Protein AF-A0A6P4D2X0-F1 (afdb_monomer)

Nearest PDB structures (foldseek):
  4e1r-assembly1_A  TM=5.353E-01  e=9.854E+00  Mycobacterium tuberculosis
  3kta-assembly1_B  TM=4.375E-01  e=6.870E+00  Pyrococcus furiosus

Mean predicted aligned error: 6.0 Å

Structure (mmCIF, N/CA/C/O backbone):
data_AF-A0A6P4D2X0-F1
#
_entry.id   AF-A0A6P4D2X0-F1
#
loop_
_atom_site.group_PDB
_atom_site.id
_atom_site.type_symbol
_atom_site.label_atom_id
_atom_site.label_alt_id
_atom_site.label_comp_id
_atom_site.label_asym_id
_atom_site.label_entity_id
_atom_site.label_seq_id
_atom_site.pdbx_PDB_ins_code
_atom_site.Cartn_x
_atom_site.Cartn_y
_atom_site.Cartn_z
_atom_site.occupancy
_atom_site.B_iso_or_equiv
_atom_site.auth_seq_id
_atom_site.auth_comp_id
_atom_site.auth_asym_id
_atom_site.auth_atom_id
_atom_site.pdbx_PDB_model_num
ATOM 1 N N . MET A 1 1 ? -29.695 13.219 18.540 1.00 43.41 1 MET A N 1
ATOM 2 C CA . MET A 1 1 ? -29.478 11.778 18.787 1.00 43.41 1 MET A CA 1
ATOM 3 C C . MET A 1 1 ? -27.973 11.535 18.801 1.00 43.41 1 MET A C 1
ATOM 5 O O . MET A 1 1 ? -27.383 11.461 17.733 1.00 43.41 1 MET A O 1
ATOM 9 N N . ASN A 1 2 ? -27.344 11.499 19.979 1.00 56.09 2 ASN A N 1
ATOM 10 C CA . ASN A 1 2 ? -25.915 11.184 20.122 1.00 56.09 2 AS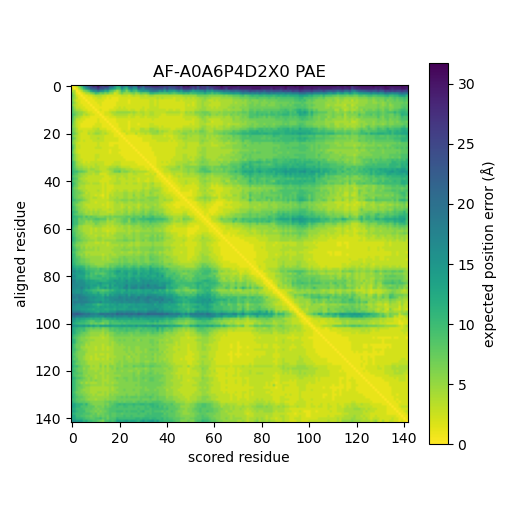N A CA 1
ATOM 11 C C . ASN A 1 2 ? -25.782 9.682 20.388 1.00 56.09 2 ASN A C 1
ATOM 13 O O . ASN A 1 2 ? -25.768 9.256 21.538 1.00 56.09 2 ASN A O 1
ATOM 17 N N . GLY A 1 3 ? -25.801 8.882 19.322 1.00 78.25 3 GLY A N 1
ATOM 18 C CA . GLY A 1 3 ? -25.456 7.464 19.402 1.00 78.25 3 GLY A CA 1
ATOM 19 C C . GLY A 1 3 ? -23.944 7.288 19.287 1.00 78.25 3 GLY A C 1
ATOM 20 O O . GLY A 1 3 ? -23.316 8.003 18.506 1.00 78.25 3 GLY A O 1
ATOM 21 N N . VAL A 1 4 ? -23.391 6.347 20.052 1.00 85.81 4 VAL A N 1
ATOM 22 C CA . VAL A 1 4 ? -21.991 5.913 19.935 1.00 85.81 4 VAL A CA 1
ATOM 23 C C . VAL A 1 4 ? -21.770 5.334 18.537 1.00 85.81 4 VAL A C 1
ATOM 25 O O . VAL A 1 4 ? -22.592 4.546 18.059 1.00 85.81 4 VAL A O 1
ATOM 28 N N . LYS A 1 5 ? -20.692 5.746 17.867 1.00 91.94 5 LYS A N 1
ATOM 29 C CA . LYS A 1 5 ? -20.388 5.324 16.492 1.00 91.94 5 LYS A CA 1
ATOM 30 C C . LYS A 1 5 ? -19.335 4.225 16.458 1.00 91.94 5 LYS A C 1
ATOM 32 O O . LYS A 1 5 ? -18.298 4.320 17.111 1.00 91.94 5 LYS A O 1
ATOM 37 N N . THR A 1 6 ? -19.584 3.235 15.607 1.00 94.06 6 THR A N 1
ATOM 38 C CA . THR A 1 6 ? -18.613 2.214 15.208 1.00 94.06 6 THR A CA 1
ATOM 39 C C . THR A 1 6 ? -18.488 2.237 13.688 1.00 94.06 6 THR A C 1
ATOM 41 O O . THR A 1 6 ? -19.487 2.320 12.973 1.00 94.06 6 THR A O 1
ATOM 44 N N . PHE A 1 7 ? -17.256 2.184 13.200 1.00 94.94 7 PHE A N 1
ATOM 45 C CA . PHE A 1 7 ? -16.883 2.160 11.797 1.00 94.94 7 PHE A CA 1
ATOM 46 C C . PHE A 1 7 ? -16.248 0.811 11.483 1.00 94.94 7 PHE A C 1
ATOM 48 O O . PHE A 1 7 ? -15.397 0.325 12.229 1.00 94.94 7 PHE A O 1
ATOM 55 N N . VAL A 1 8 ? -16.656 0.227 10.362 1.00 93.94 8 VAL A N 1
ATOM 56 C CA . VAL A 1 8 ? -16.118 -1.035 9.855 1.00 93.94 8 VAL A CA 1
ATOM 57 C C . VAL A 1 8 ? -15.594 -0.779 8.450 1.00 93.94 8 VAL A C 1
ATOM 59 O O . VAL A 1 8 ? -16.339 -0.325 7.581 1.00 93.94 8 VAL A O 1
ATOM 62 N N . LEU A 1 9 ? -14.313 -1.054 8.241 1.00 94.44 9 LEU A N 1
ATOM 63 C CA . LEU A 1 9 ? -13.672 -1.076 6.934 1.00 94.44 9 LEU A CA 1
ATOM 64 C C . LEU A 1 9 ? -13.459 -2.539 6.547 1.00 94.44 9 LEU A C 1
ATOM 66 O O . LEU A 1 9 ? -12.857 -3.288 7.309 1.00 94.44 9 LEU A O 1
ATOM 70 N N . VAL A 1 10 ? -13.934 -2.926 5.366 1.00 92.50 10 VAL A N 1
ATOM 71 C CA . VAL A 1 10 ? -13.778 -4.283 4.828 1.00 92.50 10 VAL A CA 1
ATOM 72 C C . VAL A 1 10 ? -12.982 -4.203 3.533 1.00 92.50 10 VAL A C 1
ATOM 74 O O . VAL A 1 10 ? -13.358 -3.459 2.624 1.00 92.50 10 VAL A O 1
ATOM 77 N N . TYR A 1 11 ? -11.901 -4.971 3.445 1.00 92.06 11 TYR A N 1
ATOM 78 C CA . TYR A 1 11 ? -11.131 -5.172 2.225 1.00 92.06 11 TYR A CA 1
ATOM 79 C C . TYR A 1 11 ? -10.925 -6.666 1.997 1.00 92.06 11 TYR A C 1
ATOM 81 O O . TYR A 1 11 ? -10.063 -7.273 2.619 1.00 92.06 11 TYR A O 1
ATOM 89 N N . VAL A 1 12 ? -11.697 -7.246 1.075 1.00 89.94 12 VAL A N 1
ATOM 90 C CA . VAL A 1 12 ? -11.680 -8.693 0.798 1.00 89.94 12 VAL A CA 1
ATOM 91 C C . VAL A 1 12 ? -11.816 -9.482 2.111 1.00 89.94 12 VAL A C 1
ATOM 93 O O . VAL A 1 12 ? -12.898 -9.450 2.697 1.00 89.94 12 VAL A O 1
ATOM 96 N N . ASP A 1 13 ? -10.739 -10.108 2.589 1.00 88.81 13 ASP A N 1
ATOM 97 C CA . ASP A 1 13 ? -10.711 -10.935 3.798 1.00 88.81 13 ASP A CA 1
ATOM 98 C C . ASP A 1 13 ? -10.237 -10.169 5.052 1.00 88.81 13 ASP A C 1
ATOM 100 O O . ASP A 1 13 ? -10.391 -10.659 6.169 1.00 88.81 13 ASP A O 1
ATOM 104 N N . ASP A 1 14 ? -9.707 -8.950 4.895 1.00 90.56 14 ASP A N 1
ATOM 105 C CA . ASP A 1 14 ? -9.219 -8.117 5.995 1.00 90.56 14 ASP A CA 1
ATOM 106 C C . ASP A 1 14 ? -10.306 -7.142 6.481 1.00 90.56 14 ASP A C 1
ATOM 108 O O . ASP A 1 14 ? -10.924 -6.411 5.696 1.00 90.56 14 ASP A O 1
ATOM 112 N N . ILE A 1 15 ? -10.509 -7.064 7.800 1.00 93.06 15 ILE A N 1
ATOM 113 C CA . ILE A 1 15 ? -11.492 -6.168 8.427 1.00 93.06 15 ILE A CA 1
ATOM 114 C C . ILE A 1 15 ? -10.813 -5.300 9.489 1.00 93.06 15 ILE A C 1
ATOM 116 O O . ILE A 1 15 ? -10.160 -5.807 10.397 1.00 93.06 15 ILE A O 1
ATOM 120 N N . ILE A 1 16 ? -11.022 -3.982 9.417 1.00 94.56 16 ILE A N 1
ATOM 121 C CA . ILE A 1 16 ? -10.685 -3.046 10.498 1.00 94.56 16 ILE A CA 1
ATOM 122 C C . ILE A 1 16 ? -11.974 -2.555 11.144 1.00 94.56 16 ILE A C 1
ATOM 124 O O . ILE A 1 16 ? -12.880 -2.071 10.464 1.00 94.56 16 ILE A O 1
ATOM 128 N N . ILE A 1 17 ? -12.022 -2.609 12.473 1.00 94.62 17 ILE A N 1
ATOM 129 C CA . ILE A 1 17 ? -13.131 -2.088 13.272 1.00 94.62 17 ILE A CA 1
ATOM 130 C C . ILE A 1 17 ? -12.581 -1.029 14.224 1.00 94.62 17 ILE A C 1
ATOM 132 O O . ILE A 1 17 ? -11.603 -1.257 14.932 1.00 94.62 17 ILE A O 1
ATOM 136 N N . THR A 1 18 ? -13.199 0.148 14.226 1.00 93.88 18 THR A N 1
ATOM 137 C CA . THR A 1 18 ? -12.845 1.259 15.118 1.00 93.88 18 THR A CA 1
ATOM 138 C C . THR A 1 18 ? -14.103 1.991 15.564 1.00 93.88 18 THR A C 1
ATOM 140 O O . THR A 1 18 ? -15.146 1.886 14.927 1.00 93.88 18 THR A O 1
ATOM 143 N N . GLY A 1 19 ? -14.052 2.731 16.662 1.00 93.44 19 GLY A N 1
ATOM 144 C CA . GLY A 1 19 ? -15.240 3.370 17.211 1.00 93.44 19 GLY A CA 1
ATOM 145 C C . GLY A 1 19 ? -14.970 4.124 18.500 1.00 93.44 19 GLY A C 1
ATOM 146 O O . GLY A 1 19 ? -13.852 4.151 19.007 1.00 93.44 19 GLY A O 1
ATOM 147 N N . GLU A 1 20 ? -16.025 4.741 19.019 1.00 93.12 20 GLU A N 1
ATOM 148 C CA . GLU A 1 20 ? -15.973 5.576 20.224 1.00 93.12 20 GLU A CA 1
ATOM 149 C C . GLU A 1 20 ? -16.004 4.752 21.526 1.00 93.12 20 GLU A C 1
ATOM 151 O O . GLU A 1 20 ? -15.554 5.236 22.562 1.00 93.12 20 GLU A O 1
ATOM 156 N N . ALA A 1 21 ? -16.513 3.513 21.490 1.00 93.25 21 ALA A N 1
ATOM 157 C CA . ALA A 1 21 ? -16.582 2.625 22.651 1.00 93.25 21 ALA A CA 1
ATOM 158 C C . ALA A 1 21 ? -16.023 1.232 22.345 1.00 93.25 21 ALA A C 1
ATOM 160 O O . ALA A 1 21 ? -16.522 0.518 21.474 1.00 93.25 21 ALA A O 1
ATOM 161 N N . GLU A 1 22 ? -15.037 0.806 23.133 1.00 91.44 22 GLU A N 1
ATOM 162 C CA . GLU A 1 22 ? -14.396 -0.508 22.998 1.00 91.44 22 GLU A CA 1
ATOM 163 C C . GLU A 1 22 ? -15.384 -1.669 23.195 1.00 91.44 22 GLU A C 1
ATOM 165 O O . GLU A 1 22 ? -15.270 -2.705 22.544 1.00 91.44 22 GLU A O 1
ATOM 170 N N . THR A 1 23 ? -16.397 -1.486 24.047 1.00 93.81 23 THR A N 1
ATOM 171 C CA . THR A 1 23 ? -17.459 -2.478 24.263 1.00 93.81 23 THR A CA 1
ATOM 172 C C . THR A 1 23 ? -18.262 -2.750 22.993 1.00 93.81 23 THR A C 1
ATOM 174 O O . THR A 1 23 ? -18.557 -3.905 22.706 1.00 93.81 23 THR A O 1
ATOM 177 N N . GLN A 1 24 ? -18.559 -1.718 22.197 1.00 93.06 24 GLN A N 1
ATOM 178 C CA . GLN A 1 24 ? -19.251 -1.892 20.918 1.00 93.06 24 GLN A CA 1
ATOM 179 C C . GLN A 1 24 ? -18.354 -2.540 19.869 1.00 93.06 24 GLN A C 1
ATOM 181 O O . GLN A 1 24 ? -18.821 -3.399 19.129 1.00 93.06 24 GLN A O 1
ATOM 186 N N . ILE A 1 25 ? -17.068 -2.173 19.827 1.00 94.25 25 ILE A N 1
ATOM 187 C CA . ILE A 1 25 ? -16.095 -2.815 18.932 1.00 94.25 25 ILE A CA 1
ATOM 188 C C . ILE A 1 25 ? -16.055 -4.324 19.208 1.00 94.25 25 ILE A C 1
ATOM 190 O O . ILE A 1 25 ? -16.207 -5.113 18.278 1.00 94.25 25 ILE A O 1
ATOM 194 N N . LYS A 1 26 ? -15.935 -4.722 20.482 1.00 93.56 26 LYS A N 1
ATOM 195 C CA . LYS A 1 26 ? -15.950 -6.132 20.905 1.00 93.56 26 LYS A CA 1
ATOM 196 C C . LYS A 1 26 ? -17.246 -6.840 20.520 1.00 93.56 26 LYS A C 1
ATOM 198 O O . LYS A 1 26 ? -17.194 -7.919 19.942 1.00 93.56 26 LYS A O 1
ATOM 203 N N . GLU A 1 27 ? -18.394 -6.206 20.746 1.00 93.69 27 GLU A N 1
ATOM 204 C CA . GLU A 1 27 ? -19.689 -6.769 20.353 1.00 93.69 27 GLU A CA 1
ATOM 205 C C . GLU A 1 27 ? -19.786 -6.996 18.831 1.00 93.69 27 GLU A C 1
ATOM 207 O O . GLU A 1 27 ? -20.316 -8.014 18.381 1.00 93.69 27 GLU A O 1
ATOM 212 N N . VAL A 1 28 ? -19.262 -6.073 18.015 1.00 93.69 28 VAL A N 1
ATOM 213 C CA . VAL A 1 28 ? -19.229 -6.246 16.554 1.00 93.69 28 VAL A CA 1
ATOM 214 C C . VAL A 1 28 ? -18.297 -7.393 16.155 1.00 93.69 28 VAL A C 1
ATOM 216 O O . VAL A 1 28 ? -18.696 -8.211 15.324 1.00 93.69 28 VAL A O 1
ATOM 219 N N . ILE A 1 29 ? -17.105 -7.491 16.756 1.00 93.69 29 ILE A N 1
ATOM 220 C CA . ILE A 1 29 ? -16.154 -8.591 16.514 1.00 93.69 29 ILE A CA 1
ATOM 221 C C . ILE A 1 29 ? -16.810 -9.940 16.830 1.00 93.69 29 ILE A C 1
ATOM 223 O O . ILE A 1 29 ? -16.814 -10.833 15.986 1.00 93.69 29 ILE A O 1
ATOM 227 N N . GLU A 1 30 ? -17.438 -10.082 18.000 1.00 93.94 30 GLU A N 1
ATOM 228 C CA . GLU A 1 30 ? -18.109 -11.321 18.416 1.00 93.94 30 GLU A CA 1
ATOM 229 C C . GLU A 1 30 ? -19.242 -11.718 17.460 1.00 93.94 30 GLU A C 1
ATOM 231 O O . GLU A 1 30 ? -19.358 -12.879 17.062 1.00 93.94 30 GLU A O 1
ATOM 236 N N . ARG A 1 31 ? -20.063 -10.750 17.032 1.00 93.75 31 ARG A N 1
ATOM 237 C CA . ARG A 1 31 ? -21.155 -10.994 16.076 1.00 93.75 31 ARG A CA 1
ATOM 238 C C . ARG A 1 31 ? -20.650 -11.415 14.697 1.00 93.75 31 ARG A C 1
ATOM 240 O O . ARG A 1 31 ? -21.328 -12.198 14.028 1.00 93.75 31 ARG A O 1
ATOM 247 N N . LEU A 1 32 ? -19.508 -10.886 14.258 1.00 93.31 32 LEU A N 1
ATOM 248 C CA . LEU A 1 32 ? -18.872 -11.291 13.006 1.00 93.31 32 LEU A CA 1
ATOM 249 C C . LEU A 1 32 ? -18.272 -12.693 13.135 1.00 93.31 32 LEU A C 1
ATOM 251 O O . LEU A 1 32 ? -18.588 -13.538 12.303 1.00 93.31 32 LEU A O 1
ATOM 255 N N . ASN A 1 33 ? -17.536 -12.971 14.213 1.00 92.31 33 ASN A N 1
ATOM 256 C CA . ASN A 1 33 ? -16.960 -14.290 14.505 1.00 92.31 33 ASN A CA 1
ATOM 257 C C . ASN A 1 33 ? -18.013 -15.398 14.647 1.00 92.31 33 ASN A C 1
ATOM 259 O O . ASN A 1 33 ? -17.766 -16.552 14.310 1.00 92.31 33 ASN A O 1
ATOM 263 N N . ALA A 1 34 ? -19.221 -15.061 15.104 1.00 93.88 34 ALA A N 1
ATOM 264 C CA . ALA A 1 34 ? -20.328 -16.013 15.174 1.00 93.88 34 ALA A CA 1
ATOM 265 C C . ALA A 1 34 ? -20.858 -16.445 13.791 1.00 93.88 34 ALA A C 1
ATOM 267 O O . ALA A 1 34 ? -21.510 -17.483 13.682 1.00 93.88 34 ALA A O 1
ATOM 268 N N . LYS A 1 35 ? -20.629 -15.645 12.741 1.00 93.69 35 LYS A N 1
ATOM 269 C CA . LYS A 1 35 ? -21.116 -15.907 11.373 1.00 93.69 35 LYS A CA 1
ATOM 270 C C . LYS A 1 35 ? -20.009 -16.296 10.402 1.00 93.69 35 LYS A C 1
ATOM 272 O O . LYS A 1 35 ? -20.266 -17.030 9.452 1.00 93.69 35 LYS A O 1
ATOM 277 N N . PHE A 1 36 ? -18.812 -15.781 10.629 1.00 89.94 36 PHE A N 1
ATOM 278 C CA . PHE A 1 36 ? -17.644 -15.933 9.781 1.00 89.94 36 PHE A CA 1
ATOM 279 C C . PHE A 1 36 ? -16.490 -16.419 10.651 1.00 89.94 36 PHE A C 1
ATOM 281 O O . PHE A 1 36 ? -16.300 -15.918 11.753 1.00 89.94 36 PHE A O 1
ATOM 288 N N . ALA A 1 37 ? -15.711 -17.384 10.167 1.00 89.00 37 ALA A N 1
ATOM 289 C CA . ALA A 1 37 ? -14.515 -17.849 10.862 1.00 89.00 37 ALA A CA 1
ATOM 290 C C . ALA A 1 37 ? -13.373 -16.833 10.674 1.00 89.00 37 ALA A C 1
ATOM 292 O O . ALA A 1 37 ? -12.454 -17.074 9.896 1.00 89.00 37 ALA A O 1
ATOM 293 N N . LEU A 1 38 ? -13.480 -15.674 11.327 1.00 89.81 38 LEU A N 1
ATOM 294 C CA . LEU A 1 38 ? -12.448 -14.641 11.326 1.00 89.81 38 LEU A CA 1
ATOM 295 C C . LEU A 1 38 ? -11.539 -14.827 12.547 1.00 89.81 38 LEU A C 1
ATOM 297 O O . LEU A 1 38 ? -11.960 -15.307 13.601 1.00 89.81 38 LEU A O 1
ATOM 301 N N . GLU A 1 39 ? -10.277 -14.447 12.397 1.00 89.94 39 GLU A N 1
ATOM 302 C CA . GLU A 1 39 ? -9.315 -14.412 13.493 1.00 89.94 39 GLU A CA 1
ATOM 303 C C . GLU A 1 39 ? -9.227 -12.980 14.031 1.00 89.94 39 GLU A C 1
ATOM 305 O O . GLU A 1 39 ? -8.982 -12.039 13.276 1.00 89.94 39 GLU A O 1
ATOM 310 N N . ASP A 1 40 ? -9.439 -12.799 15.338 1.00 90.19 40 ASP A N 1
ATOM 311 C CA . ASP A 1 40 ? -9.213 -11.501 15.975 1.00 90.19 40 ASP A CA 1
ATOM 312 C C . ASP A 1 40 ? -7.711 -11.288 16.187 1.00 90.19 40 ASP A C 1
ATOM 314 O O . ASP A 1 40 ? -7.087 -11.884 17.066 1.00 90.19 40 ASP A O 1
ATOM 318 N N . MET A 1 41 ? -7.138 -10.406 15.372 1.00 90.38 41 MET A N 1
ATOM 319 C CA . MET A 1 41 ? -5.729 -10.018 15.437 1.00 90.38 41 MET A CA 1
ATOM 320 C C . MET A 1 41 ? -5.443 -8.947 16.510 1.00 90.38 41 MET A C 1
ATOM 322 O O . MET A 1 41 ? -4.305 -8.490 16.656 1.00 90.38 41 MET A O 1
ATOM 326 N N . GLY A 1 42 ? -6.459 -8.521 17.264 1.00 91.75 42 GLY A N 1
ATOM 327 C CA . GLY A 1 42 ? -6.361 -7.517 18.311 1.00 91.75 42 GLY A CA 1
ATOM 328 C C . GLY A 1 42 ? -6.132 -6.107 17.767 1.00 91.75 42 GLY A C 1
ATOM 329 O O . GLY A 1 42 ? -6.778 -5.646 16.828 1.00 91.75 42 GLY A O 1
ATOM 330 N N . ASN A 1 43 ? -5.214 -5.368 18.396 1.00 90.62 43 ASN A N 1
ATOM 331 C CA . ASN A 1 43 ? -4.906 -4.004 17.971 1.00 90.62 43 ASN A CA 1
ATOM 332 C C . ASN A 1 43 ? -4.340 -3.977 16.544 1.00 90.62 43 ASN A C 1
ATOM 334 O O . ASN A 1 43 ? -3.466 -4.775 16.210 1.00 90.62 43 ASN A O 1
ATOM 338 N N . LEU A 1 44 ? -4.759 -2.983 15.751 1.00 91.00 44 LEU A N 1
ATOM 339 C CA . LEU A 1 44 ? -4.237 -2.743 14.405 1.00 91.00 44 LEU A CA 1
ATOM 340 C C . LEU A 1 44 ? -2.703 -2.640 14.418 1.00 91.00 44 LEU A C 1
ATOM 342 O O . LEU A 1 44 ? -2.147 -1.673 14.942 1.00 91.00 44 LEU A O 1
ATOM 346 N N . HIS A 1 45 ? -2.050 -3.633 13.817 1.00 90.88 45 HIS A N 1
ATOM 347 C CA . HIS A 1 45 ? -0.596 -3.702 13.660 1.00 90.88 45 HIS A CA 1
ATOM 348 C C . HIS A 1 45 ? -0.162 -4.068 12.232 1.00 90.88 45 HIS A C 1
ATOM 350 O O . HIS A 1 45 ? 0.989 -3.835 11.854 1.00 90.88 45 HIS A O 1
ATOM 356 N N . TYR A 1 46 ? -1.075 -4.604 11.417 1.00 89.38 46 TYR A N 1
ATOM 357 C CA . TYR A 1 46 ? -0.846 -4.909 10.010 1.00 89.38 46 TYR A CA 1
ATOM 358 C C . TYR A 1 46 ? -2.151 -4.784 9.219 1.00 89.38 46 TYR A C 1
ATOM 360 O O . TYR A 1 46 ? -3.191 -5.232 9.693 1.00 89.38 46 TYR A O 1
ATOM 368 N N . PHE A 1 47 ? -2.108 -4.181 8.032 1.00 88.81 47 PHE A N 1
ATOM 369 C CA . PHE A 1 47 ? -3.241 -4.140 7.103 1.00 88.81 47 PHE A CA 1
ATOM 370 C C . PHE A 1 47 ? -2.733 -3.973 5.669 1.00 88.81 47 PHE A C 1
ATOM 372 O O . PHE A 1 47 ? -1.929 -3.081 5.400 1.00 88.81 47 PHE A O 1
ATOM 379 N N . LEU A 1 48 ? -3.167 -4.838 4.747 1.00 85.25 48 LEU A N 1
ATOM 380 C CA . LEU A 1 48 ? -2.789 -4.811 3.323 1.00 85.25 48 LEU A CA 1
ATOM 381 C C . LEU A 1 48 ? -1.285 -4.870 3.025 1.00 85.25 48 LEU A C 1
ATOM 383 O O . LEU A 1 48 ? -0.845 -4.415 1.981 1.00 85.25 48 LEU A O 1
ATOM 387 N N . GLY A 1 49 ? -0.453 -5.414 3.909 1.00 83.38 49 GLY A N 1
ATOM 388 C CA . GLY A 1 49 ? 1.001 -5.366 3.701 1.00 83.38 49 GLY A CA 1
ATOM 389 C C . GLY A 1 49 ? 1.690 -4.166 4.361 1.00 83.38 49 GLY A C 1
ATOM 390 O O . GLY A 1 49 ? 2.915 -4.044 4.290 1.00 83.38 49 GLY A O 1
ATOM 391 N N . ILE A 1 50 ? 0.924 -3.284 5.009 1.00 91.25 50 ILE A N 1
ATOM 392 C CA . ILE A 1 50 ? 1.408 -2.107 5.734 1.00 91.25 50 ILE A CA 1
ATOM 393 C C . ILE A 1 50 ? 1.446 -2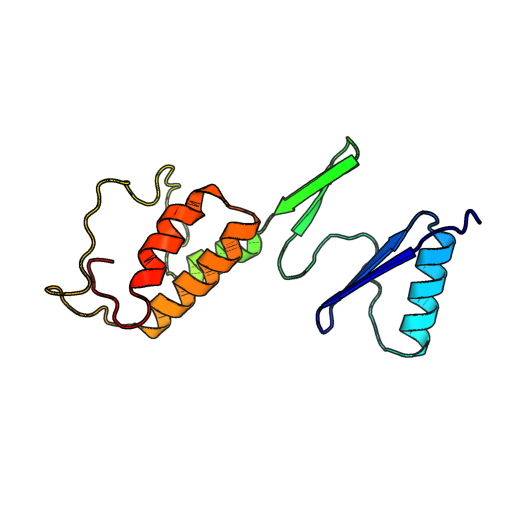.426 7.226 1.00 91.25 50 ILE A C 1
ATOM 395 O O . ILE A 1 50 ? 0.431 -2.755 7.835 1.00 91.25 50 ILE A O 1
ATOM 399 N N . GLN A 1 51 ? 2.625 -2.296 7.823 1.00 92.88 51 GLN A N 1
ATOM 400 C CA . GLN A 1 51 ? 2.826 -2.358 9.265 1.00 92.88 51 GLN A CA 1
ATOM 401 C C . GLN A 1 51 ? 2.351 -1.053 9.893 1.00 92.88 51 GLN A C 1
ATOM 403 O O . GLN A 1 51 ? 2.689 0.029 9.412 1.00 92.88 51 GLN A O 1
ATOM 408 N N . VAL A 1 52 ? 1.605 -1.162 10.986 1.00 92.69 52 VAL A N 1
ATOM 409 C CA . VAL A 1 52 ? 1.083 -0.024 11.738 1.00 92.69 52 VAL A CA 1
ATOM 410 C C . VAL A 1 52 ? 1.668 -0.069 13.143 1.00 92.69 52 VAL A C 1
ATOM 412 O O . VAL A 1 52 ? 1.507 -1.054 13.857 1.00 92.69 52 VAL A O 1
ATOM 415 N N . ALA A 1 53 ? 2.343 0.998 13.554 1.00 92.62 53 ALA A N 1
ATOM 416 C CA . ALA A 1 53 ? 2.818 1.164 14.921 1.00 92.62 53 ALA A CA 1
ATOM 417 C C . ALA A 1 53 ? 2.171 2.403 15.542 1.00 92.62 53 ALA A C 1
ATOM 419 O O . ALA A 1 53 ? 2.194 3.482 14.953 1.00 92.62 53 ALA A O 1
ATOM 420 N N . LYS A 1 54 ? 1.596 2.258 16.738 1.00 91.38 54 LYS A N 1
ATOM 421 C CA . LYS A 1 54 ? 1.095 3.398 17.515 1.00 91.38 54 LYS A CA 1
ATOM 422 C C . LYS A 1 54 ? 2.281 4.136 18.132 1.00 91.38 54 LYS A C 1
ATOM 424 O O . LYS A 1 54 ? 3.132 3.510 18.763 1.00 91.38 54 LYS A O 1
ATOM 429 N N . THR A 1 55 ? 2.342 5.447 17.950 1.00 93.12 55 THR A N 1
ATOM 430 C CA . THR A 1 55 ? 3.364 6.298 18.567 1.00 93.12 55 THR A CA 1
ATOM 431 C C . THR A 1 55 ? 2.904 6.760 19.952 1.00 93.12 55 THR A C 1
ATOM 433 O O . THR A 1 55 ? 1.718 6.714 20.284 1.00 93.12 55 THR A O 1
ATOM 436 N N . SER A 1 56 ? 3.843 7.176 20.805 1.00 91.88 56 SER A N 1
ATOM 437 C CA . SER A 1 56 ? 3.557 7.554 22.200 1.00 91.88 56 SER A CA 1
ATOM 438 C C . SER A 1 56 ? 2.643 8.776 22.341 1.00 91.88 56 SER A C 1
ATOM 440 O O . SER A 1 56 ? 1.998 8.944 23.369 1.00 91.88 56 SER A O 1
ATOM 442 N N . ASP A 1 57 ? 2.587 9.624 21.318 1.00 94.06 57 ASP A N 1
ATOM 443 C CA . ASP A 1 57 ? 1.715 10.796 21.206 1.00 94.06 57 ASP A CA 1
ATOM 444 C C . ASP A 1 57 ? 0.328 10.469 20.618 1.00 94.06 57 ASP A C 1
ATOM 446 O O . ASP A 1 57 ? -0.471 11.371 20.377 1.00 94.06 57 ASP A O 1
ATOM 450 N N . GLY A 1 58 ? 0.018 9.186 20.397 1.00 87.94 58 GLY A N 1
ATOM 451 C CA . GLY A 1 58 ? -1.267 8.739 19.853 1.00 87.94 58 GLY A CA 1
ATOM 452 C C . GLY A 1 58 ? -1.361 8.780 18.325 1.00 87.94 58 GLY A C 1
ATOM 453 O O . GLY A 1 58 ? -2.439 8.545 17.779 1.00 87.94 58 GLY A O 1
ATOM 454 N N . GLY A 1 59 ? -0.256 9.053 1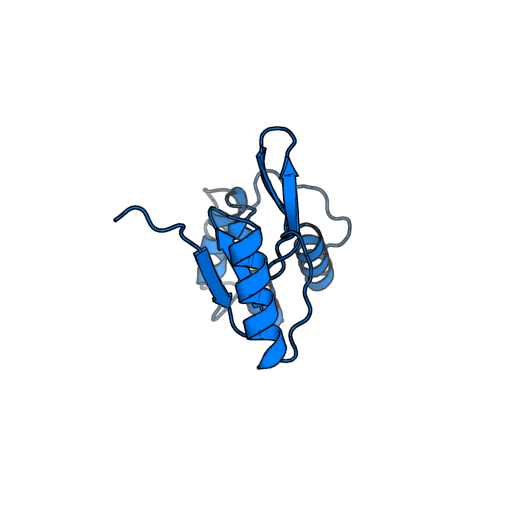7.630 1.00 92.25 59 GLY A N 1
ATOM 455 C CA . GLY A 1 59 ? -0.157 8.942 16.178 1.00 92.25 59 GLY A CA 1
ATOM 456 C C . GLY A 1 59 ? -0.023 7.497 15.679 1.00 92.25 59 GLY A C 1
ATOM 457 O O . GLY A 1 59 ? 0.062 6.531 16.444 1.00 92.25 59 GLY A O 1
ATOM 458 N N . LEU A 1 60 ? -0.001 7.356 14.352 1.00 91.44 60 LEU A N 1
ATOM 459 C CA . LEU A 1 60 ? 0.233 6.092 13.657 1.00 91.44 60 LEU A CA 1
ATOM 460 C C . LEU A 1 60 ? 1.439 6.239 12.731 1.00 91.44 60 LEU A C 1
ATOM 462 O O . LEU A 1 60 ? 1.464 7.110 11.864 1.00 91.44 60 LEU A O 1
ATOM 466 N N . LEU A 1 61 ? 2.412 5.350 12.888 1.00 91.69 61 LEU A N 1
ATOM 467 C CA . LEU A 1 61 ? 3.511 5.167 11.955 1.00 91.69 61 LEU A CA 1
ATOM 468 C C . LEU A 1 61 ? 3.172 4.010 11.014 1.00 91.69 61 LEU A C 1
ATOM 470 O O . LEU A 1 61 ? 2.980 2.877 11.458 1.00 91.69 61 LEU A O 1
ATOM 474 N N . LEU A 1 62 ? 3.124 4.304 9.716 1.00 92.44 62 LEU A N 1
ATOM 475 C CA . LEU A 1 62 ? 2.913 3.318 8.661 1.00 92.44 62 LEU A CA 1
ATOM 476 C C . LEU A 1 62 ? 4.258 2.936 8.042 1.00 92.44 62 LEU A C 1
ATOM 478 O O . LEU A 1 62 ? 5.015 3.806 7.616 1.00 92.44 62 LEU A O 1
ATOM 482 N N . SER A 1 63 ? 4.554 1.641 7.975 1.00 91.62 63 SER A N 1
ATOM 483 C CA . SER A 1 63 ? 5.804 1.125 7.417 1.00 91.62 63 SER A CA 1
ATOM 484 C C . SER A 1 63 ? 5.548 -0.034 6.462 1.00 91.62 63 SER A C 1
ATOM 486 O O . SER A 1 63 ? 4.799 -0.957 6.759 1.00 91.62 63 SER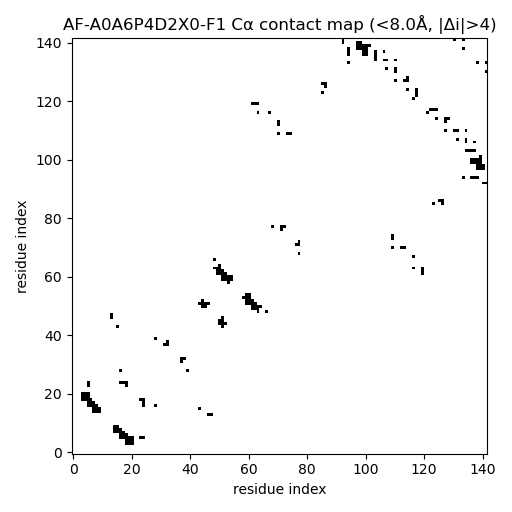 A O 1
ATOM 488 N N . GLN A 1 64 ? 6.220 -0.019 5.315 1.00 93.06 64 GLN A N 1
ATOM 489 C CA . GLN A 1 64 ? 6.241 -1.135 4.365 1.00 93.06 64 GLN A CA 1
ATOM 490 C C . GLN A 1 64 ? 7.620 -1.807 4.314 1.00 93.06 64 GLN A C 1
ATOM 492 O O . GLN A 1 64 ? 7.969 -2.407 3.305 1.00 93.06 64 GLN A O 1
ATOM 497 N N . GLN A 1 65 ? 8.422 -1.737 5.385 1.00 91.69 65 GLN A N 1
ATOM 498 C CA . GLN A 1 65 ? 9.812 -2.220 5.378 1.00 91.69 65 GLN A CA 1
ATOM 499 C C . GLN A 1 65 ? 9.950 -3.675 4.901 1.00 91.69 65 GLN A C 1
ATOM 501 O O . GLN A 1 65 ? 10.823 -3.977 4.087 1.00 91.69 65 GLN A O 1
ATOM 506 N N . LYS A 1 66 ? 9.075 -4.576 5.371 1.00 89.56 66 LYS A N 1
ATOM 507 C CA . LYS A 1 66 ? 9.063 -5.977 4.920 1.00 89.56 66 LYS A CA 1
ATOM 508 C C . LYS A 1 66 ? 8.819 -6.073 3.410 1.00 89.56 66 LYS A C 1
ATOM 510 O O . LYS A 1 66 ? 9.565 -6.759 2.720 1.00 89.56 66 LYS A O 1
ATOM 515 N N . TYR A 1 67 ? 7.831 -5.336 2.908 1.00 91.81 67 TYR A N 1
ATOM 516 C CA . TYR A 1 67 ? 7.497 -5.312 1.487 1.00 91.81 67 TYR A CA 1
ATOM 517 C C . TYR A 1 67 ? 8.629 -4.705 0.644 1.00 91.81 67 TYR A C 1
ATOM 519 O O . TYR A 1 67 ? 8.984 -5.262 -0.386 1.00 91.81 67 TYR A O 1
ATOM 527 N N . ILE A 1 68 ? 9.278 -3.628 1.107 1.00 92.88 68 ILE A N 1
ATOM 528 C CA . ILE A 1 68 ? 10.461 -3.046 0.447 1.00 92.88 68 ILE A CA 1
ATOM 529 C C . ILE A 1 68 ? 11.552 -4.108 0.264 1.00 92.88 68 ILE A C 1
ATOM 531 O O . ILE A 1 68 ? 12.083 -4.251 -0.835 1.00 92.88 68 ILE A O 1
ATOM 535 N N . ASN A 1 69 ? 11.857 -4.883 1.308 1.00 92.44 69 ASN A N 1
ATOM 536 C CA . ASN A 1 69 ? 12.865 -5.942 1.227 1.00 92.44 69 ASN A CA 1
ATOM 537 C C . ASN A 1 69 ? 12.474 -7.037 0.218 1.00 92.44 69 ASN A C 1
ATOM 539 O O . ASN A 1 69 ? 13.324 -7.504 -0.537 1.00 92.44 69 ASN A O 1
ATOM 543 N N . GLU A 1 70 ? 11.196 -7.418 0.156 1.00 92.69 70 GLU A N 1
ATOM 544 C CA . GLU A 1 70 ? 10.688 -8.374 -0.839 1.00 92.69 70 GLU A CA 1
ATOM 545 C C . GLU A 1 70 ? 10.816 -7.834 -2.275 1.00 92.69 70 GLU A C 1
ATOM 547 O O . GLU A 1 70 ? 11.212 -8.573 -3.180 1.00 92.69 70 GLU A O 1
ATOM 552 N N . VAL A 1 71 ? 10.550 -6.540 -2.488 1.00 94.31 71 VAL A N 1
ATOM 553 C CA . VAL A 1 71 ? 10.724 -5.878 -3.791 1.00 94.31 71 VAL A CA 1
ATOM 554 C C . VAL A 1 71 ? 12.197 -5.826 -4.197 1.00 94.31 71 VAL A C 1
ATOM 556 O O . VAL A 1 71 ? 12.518 -6.155 -5.339 1.00 94.31 71 VAL A O 1
ATOM 559 N N . LEU A 1 72 ? 13.099 -5.477 -3.275 1.00 94.62 72 LEU A N 1
ATOM 560 C CA . LEU A 1 72 ? 14.543 -5.469 -3.532 1.00 94.62 72 LEU A CA 1
ATOM 561 C C . LEU A 1 72 ? 15.059 -6.866 -3.877 1.00 94.62 72 LEU A C 1
ATOM 563 O O . LEU A 1 72 ? 15.802 -7.022 -4.843 1.00 94.62 72 LEU A O 1
ATOM 567 N N . LYS A 1 73 ? 14.614 -7.893 -3.149 1.00 94.94 73 LYS A N 1
ATOM 568 C CA . LYS A 1 73 ? 14.945 -9.290 -3.446 1.00 94.94 73 LYS A CA 1
ATOM 569 C C . LYS A 1 73 ? 14.477 -9.717 -4.830 1.00 94.94 73 LYS A C 1
ATOM 571 O O . LYS A 1 73 ? 15.251 -10.280 -5.596 1.00 94.94 73 LYS A O 1
ATOM 576 N N . LYS A 1 74 ? 13.236 -9.392 -5.188 1.00 93.88 74 LYS A N 1
ATOM 577 C CA . LYS A 1 74 ? 12.676 -9.660 -6.520 1.00 93.88 74 LYS A CA 1
ATOM 578 C C . LYS A 1 74 ? 13.445 -8.956 -7.644 1.00 93.88 74 LYS A C 1
ATOM 580 O O . LYS A 1 74 ? 13.543 -9.500 -8.738 1.00 93.88 74 LYS A O 1
ATOM 585 N N . ALA A 1 75 ? 13.989 -7.769 -7.379 1.00 93.31 75 ALA A N 1
ATOM 586 C CA . ALA A 1 75 ? 14.822 -7.018 -8.316 1.00 93.31 75 ALA A CA 1
ATOM 587 C C . ALA A 1 75 ? 16.301 -7.455 -8.325 1.00 93.31 75 ALA A C 1
ATOM 589 O O . ALA A 1 75 ? 17.084 -6.891 -9.084 1.00 93.31 75 ALA A O 1
ATOM 590 N N . ASN A 1 76 ? 16.702 -8.430 -7.497 1.00 93.88 76 ASN A N 1
ATOM 591 C CA . ASN A 1 76 ? 18.104 -8.795 -7.250 1.00 93.88 76 ASN A CA 1
ATOM 592 C C . ASN A 1 76 ? 18.968 -7.610 -6.766 1.00 93.88 76 ASN A C 1
ATOM 594 O O . ASN A 1 76 ? 20.125 -7.464 -7.151 1.00 93.88 76 ASN A O 1
ATOM 598 N N . MET A 1 77 ? 18.397 -6.757 -5.913 1.00 94.31 77 MET A N 1
ATOM 599 C CA . MET A 1 77 ? 19.025 -5.551 -5.357 1.00 94.31 77 MET A CA 1
ATOM 600 C C . MET A 1 77 ? 19.194 -5.620 -3.829 1.00 94.31 77 MET A C 1
ATOM 602 O O . MET A 1 77 ? 19.273 -4.590 -3.158 1.00 94.31 77 MET A O 1
ATOM 606 N N . GLU A 1 78 ? 19.228 -6.819 -3.242 1.00 93.38 78 GLU A N 1
ATOM 607 C CA . GLU A 1 78 ? 19.495 -6.970 -1.806 1.00 93.38 78 GLU A CA 1
ATOM 608 C C . GLU A 1 78 ? 20.861 -6.364 -1.450 1.00 93.38 78 GLU A C 1
ATOM 610 O O . GLU A 1 78 ? 21.863 -6.603 -2.122 1.00 93.38 78 GLU A O 1
ATOM 615 N N . GLY A 1 79 ? 20.899 -5.548 -0.394 1.00 88.56 79 GLY A N 1
ATOM 616 C CA . GLY A 1 79 ? 22.123 -4.867 0.035 1.00 88.56 79 GLY A CA 1
ATOM 617 C C . GLY A 1 79 ? 22.521 -3.651 -0.808 1.00 88.56 79 GLY A C 1
ATOM 618 O O . GLY A 1 79 ? 23.614 -3.123 -0.607 1.00 88.56 79 GLY A O 1
ATOM 619 N N . CYS A 1 80 ? 21.669 -3.174 -1.725 1.00 89.88 80 CYS A N 1
ATOM 620 C CA . CYS A 1 80 ? 21.952 -1.943 -2.460 1.00 89.88 80 CYS A CA 1
ATOM 621 C C . CYS A 1 80 ? 22.052 -0.724 -1.523 1.00 89.88 80 CYS A C 1
ATOM 623 O O . CYS A 1 80 ? 21.295 -0.590 -0.557 1.00 89.88 80 CYS A O 1
ATOM 625 N N . SER A 1 81 ? 22.951 0.207 -1.843 1.00 90.06 81 SER A N 1
ATOM 626 C CA . SER A 1 81 ? 23.062 1.481 -1.128 1.00 90.06 81 SER A CA 1
ATOM 627 C C . SER A 1 81 ? 21.822 2.355 -1.331 1.00 90.06 81 SER A C 1
ATOM 629 O O . SER A 1 81 ? 21.218 2.365 -2.404 1.00 90.06 81 SER A O 1
ATOM 631 N N . SER A 1 82 ? 21.474 3.138 -0.309 1.00 86.25 82 SER A N 1
ATOM 632 C CA . SER A 1 82 ? 20.401 4.133 -0.405 1.00 86.25 82 SER A CA 1
ATOM 633 C C . SER A 1 82 ? 20.712 5.185 -1.474 1.00 86.25 82 SER A C 1
ATOM 635 O O . SER A 1 82 ? 21.850 5.641 -1.596 1.00 86.25 82 SER A O 1
ATOM 637 N N . CYS A 1 83 ? 19.686 5.605 -2.215 1.00 85.31 83 CYS A N 1
ATOM 638 C CA . CYS A 1 83 ? 19.765 6.687 -3.187 1.00 85.31 83 CYS A CA 1
ATOM 639 C C . CYS A 1 83 ? 18.727 7.762 -2.851 1.00 85.31 83 CYS A C 1
ATOM 641 O O . CYS A 1 83 ? 17.526 7.496 -2.837 1.00 85.31 83 CYS A O 1
ATOM 643 N N . HIS A 1 84 ? 19.189 8.988 -2.595 1.00 80.94 84 HIS A N 1
ATOM 644 C CA . HIS A 1 84 ? 18.314 10.113 -2.245 1.00 80.94 84 HIS A CA 1
ATOM 645 C C . HIS A 1 84 ? 17.543 10.686 -3.438 1.00 80.94 84 HIS A C 1
ATOM 647 O O . HIS A 1 84 ? 16.519 11.339 -3.255 1.00 80.94 84 HIS A O 1
ATOM 653 N N . THR A 1 85 ? 18.031 10.478 -4.660 1.00 83.44 85 THR A N 1
ATOM 654 C CA . THR A 1 85 ? 17.421 11.010 -5.883 1.00 83.44 85 THR A CA 1
ATOM 655 C C . THR A 1 85 ? 17.284 9.871 -6.887 1.00 83.44 85 THR A C 1
ATOM 657 O O . THR A 1 85 ? 18.192 9.658 -7.688 1.00 83.44 85 THR A O 1
ATOM 660 N N . PRO A 1 86 ? 16.170 9.114 -6.846 1.00 82.44 86 PRO A N 1
ATOM 661 C CA . PRO A 1 86 ? 16.053 7.880 -7.617 1.00 82.44 86 PRO A CA 1
ATOM 662 C C . PRO A 1 86 ? 16.049 8.123 -9.130 1.00 82.44 86 PRO A C 1
ATOM 664 O O . PRO A 1 86 ? 16.431 7.241 -9.889 1.00 82.44 86 PRO A O 1
ATOM 667 N N . LEU A 1 87 ? 15.604 9.305 -9.578 1.00 88.62 87 LEU A N 1
ATOM 668 C CA . LEU A 1 87 ? 15.616 9.690 -10.987 1.00 88.62 87 LEU A CA 1
ATOM 669 C C . LEU A 1 87 ? 15.814 11.212 -11.138 1.00 88.62 87 LEU A C 1
ATOM 671 O O . LEU A 1 87 ? 15.005 11.975 -10.604 1.00 88.62 87 LEU A O 1
ATOM 675 N N . PRO A 1 88 ? 16.846 11.683 -11.862 1.00 86.94 88 PRO A N 1
ATOM 676 C CA . PRO A 1 88 ? 17.018 13.103 -12.163 1.00 86.94 88 PRO A CA 1
ATOM 677 C C . PRO A 1 88 ? 15.867 13.646 -13.017 1.00 86.94 88 PRO A C 1
ATOM 679 O O . PRO A 1 88 ? 15.453 13.012 -13.984 1.00 86.94 88 PRO A O 1
ATOM 682 N N . SER A 1 89 ? 15.396 14.862 -12.733 1.00 82.00 89 SER A N 1
ATOM 683 C CA . SER A 1 89 ? 14.300 15.489 -13.493 1.00 82.00 89 SER A CA 1
ATOM 684 C C . SER A 1 89 ? 14.667 15.863 -14.934 1.00 82.00 89 SER A C 1
ATOM 686 O O . SER A 1 89 ? 13.788 16.086 -15.765 1.00 82.00 89 SER A O 1
ATOM 688 N N . THR A 1 90 ? 15.963 15.931 -15.236 1.00 85.62 90 THR A N 1
ATOM 689 C CA . THR A 1 90 ? 16.512 16.278 -16.552 1.00 85.62 90 THR A CA 1
ATOM 690 C C . THR A 1 90 ? 16.645 15.080 -17.489 1.00 85.62 90 THR A C 1
ATOM 692 O O . THR A 1 90 ? 17.006 15.267 -18.655 1.00 85.62 90 THR A O 1
ATOM 695 N N . ILE A 1 91 ? 16.364 13.860 -17.015 1.00 85.19 91 ILE A N 1
ATOM 696 C CA . ILE A 1 91 ? 16.501 12.658 -17.833 1.00 85.19 91 ILE A CA 1
ATOM 697 C C . ILE A 1 91 ? 15.482 12.670 -18.980 1.00 85.19 91 ILE A C 1
ATOM 699 O O . ILE A 1 91 ? 14.287 12.908 -18.790 1.00 85.19 91 ILE A O 1
ATOM 703 N N . LYS A 1 92 ? 15.964 12.420 -20.200 1.00 85.56 92 LYS A N 1
ATOM 704 C CA . LYS A 1 92 ? 15.126 12.282 -21.394 1.00 85.56 92 LYS A CA 1
ATOM 705 C C . LYS A 1 92 ? 15.042 10.807 -21.758 1.00 85.56 92 LYS A C 1
ATOM 707 O O . LYS A 1 92 ? 15.956 10.273 -22.377 1.00 85.56 92 LYS A O 1
ATOM 712 N N . LEU A 1 93 ? 13.950 10.167 -21.358 1.00 88.00 93 LEU A N 1
ATOM 713 C CA . LEU A 1 93 ? 13.641 8.790 -21.734 1.00 88.00 93 LEU A CA 1
ATOM 714 C C . LEU A 1 93 ? 12.828 8.801 -23.030 1.00 88.00 93 LEU A C 1
ATOM 716 O O . LEU A 1 93 ? 11.916 9.613 -23.192 1.00 88.00 93 LEU A O 1
ATOM 720 N N . SER A 1 94 ? 13.178 7.914 -23.957 1.00 87.38 94 SER A N 1
ATOM 721 C CA . SER A 1 94 ? 12.484 7.733 -25.234 1.00 87.38 94 SER A CA 1
ATOM 722 C C . SER A 1 94 ? 11.804 6.373 -25.246 1.00 87.38 94 SER A C 1
ATOM 724 O O . SER A 1 94 ? 12.387 5.406 -24.771 1.00 87.38 94 SER A O 1
ATOM 726 N N . ALA A 1 95 ? 10.606 6.281 -25.823 1.00 86.44 95 ALA A N 1
ATOM 727 C CA . ALA A 1 95 ? 9.950 4.997 -26.081 1.00 86.44 95 ALA A CA 1
ATOM 728 C C . ALA A 1 95 ? 10.533 4.268 -27.309 1.00 86.44 95 ALA A C 1
ATOM 730 O O . ALA A 1 95 ? 10.176 3.128 -27.579 1.00 86.44 95 ALA A O 1
ATOM 731 N N . LEU A 1 96 ? 11.393 4.938 -28.083 1.00 86.81 96 LEU A N 1
ATOM 732 C CA . LEU A 1 96 ? 11.925 4.461 -29.359 1.00 86.81 96 LEU A CA 1
ATOM 733 C C . LEU A 1 96 ? 13.450 4.603 -29.413 1.00 86.81 96 LEU A C 1
ATOM 735 O O . LEU A 1 96 ? 14.018 5.513 -28.804 1.00 86.81 96 LEU A O 1
ATOM 739 N N . GLY A 1 97 ? 14.096 3.761 -30.221 1.00 81.31 97 GLY A N 1
ATOM 740 C CA . GLY A 1 97 ? 15.511 3.911 -30.580 1.00 81.31 97 GLY A CA 1
ATOM 741 C C . GLY A 1 97 ? 16.517 3.249 -29.633 1.00 81.31 97 GLY A C 1
ATOM 742 O O . GLY A 1 97 ? 17.704 3.537 -29.743 1.00 81.31 97 GLY A O 1
ATOM 743 N N . GLY A 1 98 ? 16.067 2.374 -28.728 1.00 87.12 98 GLY A N 1
ATOM 744 C CA . GLY A 1 98 ? 16.925 1.539 -27.879 1.00 87.12 98 GLY A CA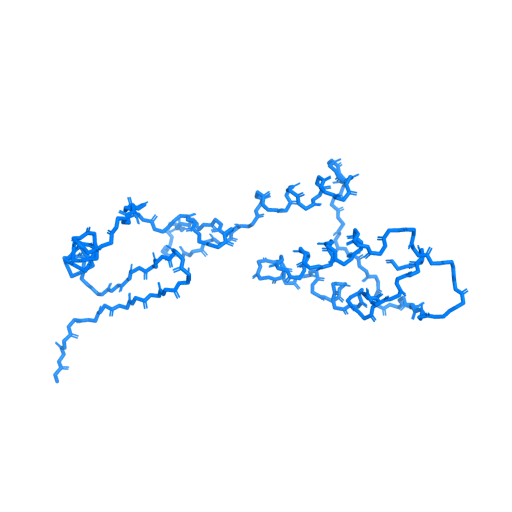 1
ATOM 745 C C . GLY A 1 98 ? 16.627 0.046 -28.036 1.00 87.12 98 GLY A C 1
ATOM 746 O O . GLY A 1 98 ? 15.686 -0.336 -28.733 1.00 87.12 98 GLY A O 1
ATOM 747 N N . SER A 1 99 ? 17.433 -0.788 -27.381 1.00 91.94 99 SER A N 1
ATOM 748 C CA . SER A 1 99 ? 17.190 -2.230 -27.267 1.00 91.94 99 SER A CA 1
ATOM 749 C C . SER A 1 99 ? 16.031 -2.502 -26.312 1.00 91.94 99 SER A C 1
ATOM 751 O O . SER A 1 99 ? 15.918 -1.841 -25.280 1.00 91.94 99 SER A O 1
ATOM 753 N N . ASN A 1 100 ? 15.177 -3.469 -26.650 1.00 91.81 100 ASN A N 1
ATOM 754 C CA . ASN A 1 100 ? 14.091 -3.898 -25.769 1.00 91.81 100 ASN A CA 1
ATOM 755 C C . ASN A 1 100 ? 14.656 -4.530 -24.497 1.00 91.81 100 ASN A C 1
ATOM 757 O O . ASN A 1 100 ? 15.551 -5.371 -24.578 1.00 91.81 100 ASN A O 1
ATOM 761 N N . PHE A 1 101 ? 14.054 -4.200 -23.358 1.00 92.50 101 PHE A N 1
ATOM 762 C CA . PHE A 1 101 ? 14.378 -4.840 -22.094 1.00 92.50 101 PHE A CA 1
ATOM 763 C C . PHE A 1 101 ? 14.009 -6.324 -22.145 1.00 92.50 101 PHE A C 1
ATOM 765 O O . PHE A 1 101 ? 12.867 -6.687 -22.454 1.00 92.50 101 PHE A O 1
ATOM 772 N N . GLY A 1 102 ? 14.982 -7.180 -21.829 1.00 90.88 102 GLY A N 1
ATOM 773 C CA . GLY A 1 102 ? 14.887 -8.627 -22.035 1.00 90.88 102 GLY A CA 1
ATOM 774 C C . GLY A 1 102 ? 13.727 -9.308 -21.301 1.00 90.88 102 GLY A C 1
ATOM 775 O O . GLY A 1 102 ? 13.186 -10.290 -21.806 1.00 90.88 102 GLY A O 1
ATOM 776 N N . ASP A 1 103 ? 13.301 -8.773 -20.152 1.00 94.00 103 ASP A N 1
ATOM 777 C CA . ASP A 1 103 ? 12.183 -9.312 -19.371 1.00 94.00 103 ASP A CA 1
ATOM 778 C C . ASP A 1 103 ? 11.126 -8.241 -19.062 1.00 94.00 103 ASP A C 1
ATOM 780 O O . ASP A 1 103 ? 11.055 -7.644 -17.984 1.00 94.00 103 ASP A O 1
ATOM 784 N N . SER A 1 104 ? 10.234 -8.009 -20.024 1.00 92.75 104 SER A N 1
ATOM 785 C CA . SER A 1 104 ? 9.125 -7.069 -19.836 1.00 92.75 104 SER A CA 1
ATOM 786 C C . SER A 1 104 ? 8.182 -7.467 -18.690 1.00 92.75 104 SER A C 1
ATOM 788 O O . SER A 1 104 ? 7.519 -6.600 -18.122 1.00 92.75 104 SER A O 1
ATOM 790 N N . GLN A 1 105 ? 8.080 -8.753 -18.331 1.00 94.62 105 GLN A N 1
ATOM 791 C CA . GLN A 1 105 ? 7.237 -9.175 -17.213 1.00 94.62 105 GLN A CA 1
ATOM 792 C C . GLN A 1 105 ? 7.849 -8.733 -15.887 1.00 94.62 105 GLN A C 1
ATOM 794 O O . GLN A 1 105 ? 7.128 -8.159 -15.067 1.00 94.62 105 GLN A O 1
ATOM 799 N N . LEU A 1 106 ? 9.155 -8.938 -15.699 1.00 94.88 106 LEU A N 1
ATOM 800 C CA . LEU A 1 106 ? 9.886 -8.443 -14.537 1.00 94.88 106 LEU A CA 1
ATOM 801 C C . LEU A 1 106 ? 9.727 -6.929 -14.403 1.00 94.88 106 LEU A C 1
ATOM 803 O O . LEU A 1 106 ? 9.331 -6.471 -13.332 1.00 94.88 106 LEU A O 1
ATOM 807 N N . TYR A 1 107 ? 9.917 -6.1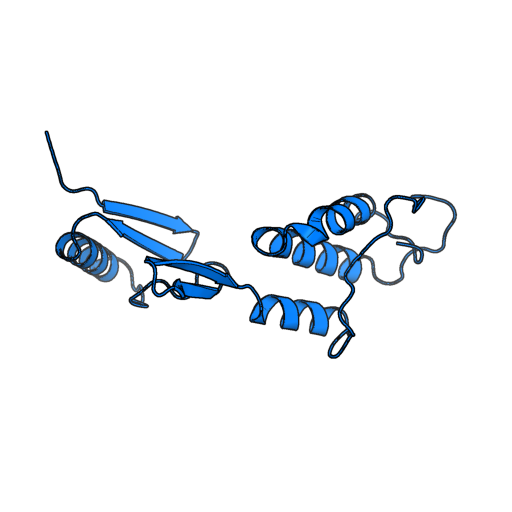73 -15.490 1.00 95.44 107 TYR A N 1
ATOM 808 C CA . TYR A 1 107 ? 9.744 -4.716 -15.488 1.00 95.44 107 TYR A CA 1
ATOM 809 C C . TYR A 1 107 ? 8.366 -4.310 -14.952 1.00 95.44 107 TYR A C 1
ATOM 811 O O . TYR A 1 107 ? 8.260 -3.598 -13.953 1.00 95.44 107 TYR A O 1
ATOM 819 N N . ARG A 1 108 ? 7.286 -4.833 -15.550 1.00 95.62 108 ARG A N 1
ATOM 820 C CA . ARG A 1 108 ? 5.911 -4.541 -15.106 1.00 95.62 108 ARG A CA 1
ATOM 821 C C . ARG A 1 108 ? 5.675 -4.944 -13.655 1.00 95.62 108 ARG A C 1
ATOM 823 O O . ARG A 1 108 ? 5.001 -4.233 -12.913 1.00 95.62 108 ARG A O 1
ATOM 830 N N . SER A 1 109 ? 6.235 -6.081 -13.254 1.00 96.00 109 SER A N 1
ATOM 831 C CA . SER A 1 109 ? 6.104 -6.610 -11.904 1.00 96.00 109 SER A CA 1
ATOM 832 C C . SER A 1 109 ? 6.816 -5.734 -10.866 1.00 96.00 109 SER A C 1
ATOM 834 O O . SER A 1 109 ? 6.297 -5.572 -9.763 1.00 96.00 109 SER A O 1
ATOM 836 N N . ILE A 1 110 ? 7.975 -5.158 -11.198 1.00 96.25 110 ILE A N 1
ATOM 837 C CA . ILE A 1 110 ? 8.697 -4.210 -10.340 1.00 96.25 110 ILE A CA 1
ATOM 838 C C . ILE A 1 110 ? 7.978 -2.863 -10.294 1.00 96.25 110 ILE A C 1
ATOM 840 O O . ILE A 1 110 ? 7.740 -2.354 -9.202 1.00 96.25 110 ILE A O 1
ATOM 844 N N . ILE A 1 111 ? 7.549 -2.316 -11.435 1.00 96.69 111 ILE A N 1
ATOM 845 C CA . ILE A 1 111 ? 6.800 -1.051 -11.470 1.00 96.69 111 ILE A CA 1
ATOM 846 C C . ILE A 1 111 ? 5.502 -1.144 -10.668 1.00 96.69 111 ILE A C 1
ATOM 848 O O . ILE A 1 111 ? 5.216 -0.243 -9.885 1.00 96.69 111 ILE A O 1
ATOM 852 N N . GLY A 1 112 ? 4.747 -2.240 -10.791 1.00 96.31 112 GLY A N 1
ATOM 853 C CA . GLY A 1 112 ? 3.545 -2.459 -9.982 1.00 96.31 112 GLY A CA 1
ATOM 854 C C . GLY A 1 112 ? 3.847 -2.490 -8.480 1.00 96.31 112 GLY A C 1
ATOM 855 O O . GLY A 1 112 ? 3.152 -1.850 -7.693 1.00 96.31 112 GLY A O 1
ATOM 856 N N . SER A 1 113 ? 4.929 -3.165 -8.084 1.00 95.44 113 SER A N 1
ATOM 857 C CA . SER A 1 113 ? 5.381 -3.185 -6.691 1.00 95.44 113 SER A CA 1
ATOM 858 C C . SER A 1 113 ? 5.812 -1.805 -6.180 1.00 95.44 113 SER A C 1
ATOM 860 O O . SER A 1 113 ? 5.434 -1.405 -5.080 1.00 95.44 113 SER A O 1
ATOM 862 N N . LEU A 1 114 ? 6.562 -1.042 -6.977 1.00 95.50 114 LEU A N 1
ATOM 863 C CA . LEU A 1 114 ? 6.982 0.314 -6.620 1.00 95.50 114 LEU A CA 1
ATOM 864 C C . LEU A 1 114 ? 5.795 1.287 -6.563 1.00 95.50 114 LEU A C 1
ATOM 866 O O . LEU A 1 114 ? 5.763 2.158 -5.699 1.00 95.50 114 LEU A O 1
ATOM 870 N N . GLN A 1 115 ? 4.795 1.114 -7.430 1.00 95.94 115 GLN A N 1
ATOM 871 C CA . GLN A 1 115 ? 3.554 1.889 -7.400 1.00 95.94 115 GLN A CA 1
ATOM 872 C C . GLN A 1 115 ? 2.761 1.642 -6.117 1.00 95.94 115 GLN A C 1
ATOM 874 O O . GLN A 1 115 ? 2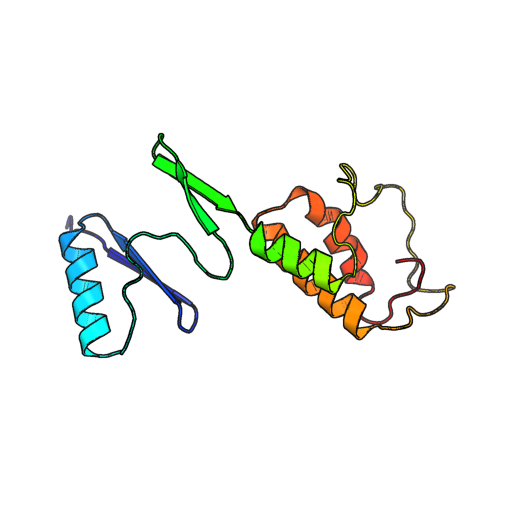.141 2.567 -5.602 1.00 95.94 115 GLN A O 1
ATOM 879 N N . TYR A 1 116 ? 2.796 0.425 -5.574 1.00 94.06 116 TYR A N 1
ATOM 880 C CA . TYR A 1 116 ? 2.198 0.148 -4.273 1.00 94.06 116 TYR A CA 1
ATOM 881 C C . TYR A 1 116 ? 2.985 0.796 -3.120 1.00 94.06 116 TYR A C 1
ATOM 883 O O . TYR A 1 116 ? 2.395 1.296 -2.163 1.00 94.06 116 TYR A O 1
ATOM 891 N N . LEU A 1 117 ? 4.316 0.870 -3.235 1.00 93.81 117 LEU A N 1
ATOM 892 C CA . LEU A 1 117 ? 5.173 1.529 -2.244 1.00 93.81 117 LEU A CA 1
ATOM 893 C C . LEU A 1 117 ? 4.955 3.040 -2.139 1.00 93.81 117 LEU A C 1
ATOM 895 O O . LEU A 1 117 ? 5.214 3.603 -1.074 1.00 93.81 117 LEU A O 1
ATOM 899 N N . THR A 1 118 ? 4.440 3.712 -3.177 1.00 93.81 118 THR A N 1
ATOM 900 C CA . THR A 1 118 ? 4.190 5.165 -3.114 1.00 93.81 118 THR A CA 1
ATOM 901 C C . THR A 1 118 ? 3.189 5.555 -2.024 1.00 93.81 118 THR A C 1
ATOM 903 O O . THR A 1 118 ? 3.140 6.721 -1.647 1.00 93.81 118 THR A O 1
ATOM 906 N N . VAL A 1 119 ? 2.414 4.596 -1.495 1.00 90.44 119 VAL A N 1
ATOM 907 C CA . VAL A 1 119 ? 1.501 4.803 -0.358 1.00 90.44 119 VAL A CA 1
ATOM 908 C C . VAL A 1 119 ? 2.257 5.243 0.901 1.00 90.44 119 VAL A C 1
ATOM 910 O O . VAL A 1 119 ? 1.782 6.128 1.606 1.00 90.44 119 VAL A O 1
ATOM 913 N N . THR A 1 120 ? 3.433 4.665 1.177 1.00 91.06 120 THR A N 1
ATOM 914 C CA . THR A 1 120 ? 4.267 5.038 2.342 1.00 91.06 120 THR A CA 1
ATOM 915 C C . THR A 1 120 ? 5.564 5.759 1.969 1.00 91.06 120 THR A C 1
ATOM 917 O O . THR A 1 120 ? 6.200 6.362 2.832 1.00 91.06 120 THR A O 1
ATOM 920 N N . ARG A 1 121 ? 5.956 5.727 0.690 1.00 90.62 121 ARG A N 1
ATOM 921 C CA . ARG A 1 121 ? 7.186 6.321 0.143 1.00 90.62 121 ARG A CA 1
ATOM 922 C C . ARG A 1 121 ? 6.857 7.326 -0.971 1.00 90.62 121 ARG A C 1
ATOM 924 O O . ARG A 1 121 ? 7.136 7.073 -2.145 1.00 90.62 121 ARG A O 1
ATOM 931 N N . PRO A 1 122 ? 6.213 8.462 -0.658 1.00 91.69 122 PRO A N 1
ATOM 932 C CA . PRO A 1 122 ? 5.783 9.416 -1.677 1.00 91.69 122 PRO A CA 1
ATOM 933 C C . PRO A 1 122 ? 6.955 10.017 -2.470 1.00 91.69 122 PRO A C 1
ATOM 935 O O . PRO A 1 122 ? 6.763 10.445 -3.608 1.00 91.69 122 PRO A O 1
ATOM 938 N N . GLU A 1 123 ? 8.173 10.015 -1.929 1.00 91.94 123 GLU A N 1
ATOM 939 C CA . GLU A 1 123 ? 9.356 10.591 -2.566 1.00 91.94 123 GLU A CA 1
ATOM 940 C C . GLU A 1 123 ? 9.832 9.829 -3.815 1.00 91.94 123 GLU A C 1
ATOM 942 O O . GLU A 1 123 ? 10.487 10.425 -4.668 1.00 91.94 123 GLU A O 1
ATOM 947 N N . ILE A 1 124 ? 9.464 8.550 -3.985 1.00 93.81 124 ILE A N 1
ATOM 948 C CA . ILE A 1 124 ? 9.773 7.794 -5.216 1.00 93.81 124 ILE A CA 1
ATOM 949 C C . ILE A 1 124 ? 8.717 7.980 -6.316 1.00 93.81 124 ILE A C 1
ATOM 951 O O . ILE A 1 124 ? 8.924 7.536 -7.446 1.00 93.81 124 ILE A O 1
ATOM 955 N N . SER A 1 125 ? 7.595 8.650 -6.023 1.00 94.19 125 SER A N 1
ATOM 956 C CA . SER A 1 125 ? 6.430 8.714 -6.921 1.00 94.19 125 SER A CA 1
ATOM 957 C C . SER A 1 125 ? 6.759 9.280 -8.298 1.00 94.19 125 SER A C 1
ATOM 959 O O . SER A 1 125 ? 6.238 8.793 -9.297 1.00 94.19 125 SER A O 1
ATOM 961 N N . TYR A 1 126 ? 7.645 10.279 -8.372 1.00 93.38 126 TYR A N 1
ATOM 962 C CA . TYR A 1 126 ? 8.079 10.848 -9.649 1.00 93.38 126 TYR A CA 1
ATOM 963 C C . TYR A 1 126 ? 8.747 9.792 -10.537 1.00 93.38 126 TYR A C 1
ATOM 965 O O . TYR A 1 126 ? 8.370 9.626 -11.698 1.00 93.38 126 TYR A O 1
ATOM 973 N N . SER A 1 127 ? 9.709 9.058 -9.981 1.00 94.38 127 SER A N 1
ATOM 974 C CA . SER A 1 127 ? 10.464 8.036 -10.703 1.00 94.38 127 SER A CA 1
ATOM 975 C C . SER A 1 127 ? 9.556 6.897 -11.149 1.00 94.38 127 SER A C 1
ATOM 977 O O . SER A 1 127 ? 9.591 6.504 -12.312 1.00 94.38 127 SER A O 1
ATOM 979 N N . VAL A 1 128 ? 8.681 6.426 -10.256 1.00 95.38 128 VAL A N 1
ATOM 980 C CA . VAL A 1 128 ? 7.714 5.364 -10.562 1.00 95.38 128 VAL A CA 1
ATOM 981 C C . VAL A 1 128 ? 6.746 5.802 -11.656 1.00 95.38 128 VAL A C 1
ATOM 983 O O . VAL A 1 128 ? 6.527 5.060 -12.610 1.00 95.38 128 VAL A O 1
ATOM 986 N N . HIS A 1 129 ? 6.214 7.023 -11.567 1.00 94.25 129 HIS A N 1
ATOM 987 C CA . HIS A 1 129 ? 5.317 7.567 -12.582 1.00 94.25 129 HIS A CA 1
ATOM 988 C C . HIS A 1 129 ? 6.002 7.718 -13.944 1.00 94.25 129 HIS A C 1
ATOM 990 O O . HIS A 1 129 ? 5.379 7.482 -14.973 1.00 94.25 129 HIS A O 1
ATOM 996 N N . LYS A 1 130 ? 7.277 8.116 -13.977 1.00 93.94 130 LYS A N 1
ATOM 997 C CA . LYS A 1 130 ? 8.028 8.212 -15.232 1.00 93.94 130 LYS A CA 1
ATOM 998 C C . LYS A 1 130 ? 8.250 6.848 -15.869 1.00 93.94 130 LYS A C 1
ATOM 1000 O O . LYS A 1 130 ? 8.003 6.701 -17.060 1.00 93.94 130 LYS A O 1
ATOM 1005 N N . MET A 1 131 ? 8.654 5.860 -15.079 1.00 94.56 131 MET A N 1
ATOM 1006 C CA . MET A 1 131 ? 8.917 4.512 -15.580 1.00 94.56 131 MET A CA 1
ATOM 1007 C C . MET A 1 131 ? 7.638 3.762 -15.964 1.00 94.56 131 MET A C 1
ATOM 1009 O O . MET A 1 131 ? 7.620 2.998 -16.928 1.00 94.56 131 MET A O 1
ATOM 1013 N N . SER A 1 132 ? 6.511 4.043 -15.307 1.00 95.19 132 SER A N 1
ATOM 1014 C CA . SER A 1 132 ? 5.240 3.403 -15.656 1.00 95.19 132 SER A CA 1
ATOM 1015 C C . SER A 1 132 ? 4.749 3.720 -17.076 1.00 95.19 132 SER A C 1
ATOM 1017 O O . SER A 1 132 ? 3.989 2.937 -17.646 1.00 95.19 132 SER A O 1
ATOM 1019 N N . GLN A 1 133 ? 5.245 4.798 -17.694 1.00 94.62 1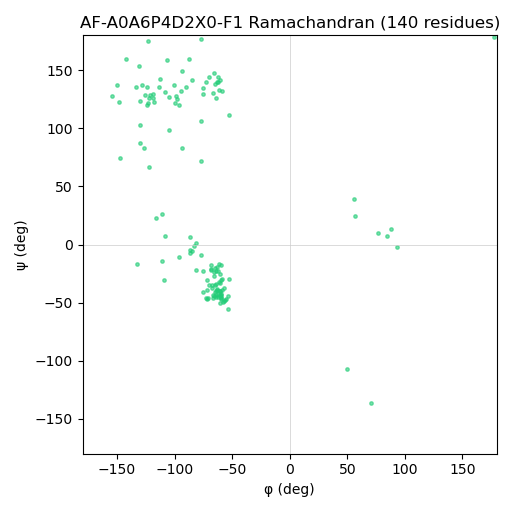33 GLN A N 1
ATOM 1020 C CA . GLN A 1 133 ? 4.935 5.168 -19.080 1.00 94.62 133 GLN A CA 1
ATOM 1021 C C . GLN A 1 133 ? 5.453 4.144 -20.104 1.00 94.62 133 GLN A C 1
ATOM 1023 O O . GLN A 1 133 ? 4.933 4.088 -21.217 1.00 94.62 133 GLN A O 1
ATOM 1028 N N . PHE A 1 134 ? 6.430 3.308 -19.733 1.00 94.62 134 PHE A N 1
ATOM 1029 C CA . PHE A 1 134 ? 7.096 2.362 -20.637 1.00 94.62 134 PHE A CA 1
ATOM 1030 C C . PHE A 1 134 ? 6.733 0.889 -20.383 1.00 94.62 134 PHE A C 1
ATOM 1032 O O . PHE A 1 134 ? 7.262 -0.006 -21.030 1.00 94.62 134 PHE A O 1
ATOM 1039 N N . VAL A 1 135 ? 5.766 0.615 -19.502 1.00 94.00 135 VAL A N 1
ATOM 1040 C CA . VAL A 1 135 ? 5.301 -0.737 -19.100 1.00 94.00 135 VAL A CA 1
ATOM 1041 C C . VAL A 1 135 ? 4.920 -1.646 -20.281 1.00 94.00 135 VAL A C 1
ATOM 1043 O O . VAL A 1 135 ? 5.024 -2.873 -20.178 1.00 94.00 135 VAL A O 1
ATOM 1046 N N . GLN A 1 136 ? 4.461 -1.069 -21.395 1.00 91.56 136 GLN A N 1
ATOM 1047 C CA . GLN A 1 136 ? 4.065 -1.822 -22.589 1.00 91.56 136 GLN A CA 1
ATOM 1048 C C . GLN A 1 136 ? 5.261 -2.344 -23.394 1.00 91.56 136 GLN A C 1
ATOM 1050 O O . GLN A 1 136 ? 5.220 -3.481 -23.860 1.00 91.56 136 GLN A O 1
ATOM 1055 N N . ALA A 1 137 ? 6.305 -1.529 -23.545 1.00 92.56 137 ALA A N 1
ATOM 1056 C CA . ALA A 1 137 ? 7.490 -1.826 -24.344 1.00 92.56 137 ALA A CA 1
ATOM 1057 C C . ALA A 1 137 ? 8.725 -1.169 -23.697 1.00 92.56 137 ALA A C 1
ATOM 1059 O O . ALA A 1 137 ? 9.182 -0.125 -24.171 1.00 92.56 137 ALA A O 1
ATOM 1060 N N . PRO A 1 138 ? 9.222 -1.728 -22.577 1.00 94.69 138 PRO A N 1
ATOM 1061 C CA . PRO A 1 138 ? 10.378 -1.177 -21.883 1.00 94.69 138 PRO A CA 1
ATOM 1062 C C . PRO A 1 138 ? 11.652 -1.383 -22.707 1.00 94.69 138 PRO A C 1
ATOM 1064 O O . PRO A 1 138 ? 11.824 -2.415 -23.360 1.00 94.69 138 PRO A O 1
ATOM 1067 N N . LEU A 1 139 ? 12.550 -0.404 -22.655 1.00 94.88 139 LEU A N 1
ATOM 1068 C CA . LEU A 1 139 ? 13.884 -0.459 -23.250 1.00 94.88 139 LEU A CA 1
ATOM 1069 C C . LEU A 1 139 ? 14.939 -0.624 -22.150 1.00 94.88 139 LEU A C 1
ATOM 1071 O O . LEU A 1 139 ? 14.695 -0.239 -21.014 1.00 94.88 139 LEU A O 1
ATOM 1075 N N . ASP A 1 140 ? 16.134 -1.109 -22.489 1.00 91.56 140 ASP A N 1
ATOM 1076 C CA . ASP A 1 140 ? 17.257 -1.241 -21.536 1.00 91.56 140 ASP A CA 1
ATOM 1077 C C . ASP A 1 140 ? 17.698 0.098 -20.910 1.00 91.56 140 ASP A C 1
ATOM 1079 O O . ASP A 1 140 ? 18.418 0.126 -19.916 1.00 91.56 140 ASP A O 1
ATOM 1083 N N . SER A 1 141 ? 17.309 1.223 -21.515 1.00 89.94 141 SER A N 1
ATOM 1084 C CA . SER A 1 141 ? 17.592 2.570 -21.016 1.00 89.94 141 SER A CA 1
ATOM 1085 C C . SER A 1 141 ? 16.584 3.083 -19.979 1.00 89.94 141 SER A C 1
ATOM 1087 O O . SER A 1 141 ? 16.783 4.188 -19.464 1.00 89.94 141 SER A O 1
ATOM 1089 N N . HIS A 1 142 ? 15.505 2.338 -19.710 1.00 90.12 142 HIS A N 1
ATOM 1090 C CA . HIS A 1 142 ? 14.480 2.646 -18.701 1.00 90.12 142 HIS A CA 1
ATOM 1091 C C . HIS A 1 142 ? 14.770 1.922 -17.391 1.00 90.12 142 HIS A C 1
ATOM 1093 O O . HIS A 1 142 ? 14.649 2.589 -16.342 1.00 90.12 142 HIS A O 1
#

Radius of gyration: 21.01 Å; Cα contacts (8 Å, |Δi|>4): 127; chains: 1; bounding box: 52×34×55 Å

Solvent-accessible surface area (backbone atoms only — not comparable to full-atom values): 9087 Å² total; per-residue (Å²): 135,92,71,87,54,75,48,77,48,79,54,94,91,50,74,50,75,49,58,79,43,70,69,58,49,50,51,52,50,54,60,45,46,75,78,38,98,63,81,86,78,73,72,83,43,68,57,98,71,32,35,39,43,78,42,98,88,74,48,77,47,74,41,44,64,72,52,52,52,53,52,29,49,75,68,74,43,70,89,61,78,91,68,97,69,87,55,68,90,84,67,83,85,68,89,65,94,69,58,69,36,94,53,53,65,60,51,40,56,49,49,55,52,51,57,60,42,32,80,76,39,60,87,52,40,65,48,47,58,59,56,56,75,34,54,89,61,40,35,71,89,110

Secondary structure (DSSP, 8-state):
--PPPEEEEEETTEEEEEES-HHHHHHHHHHHHTTS------S--EETTEEEEE-TTS-EEEE-HHH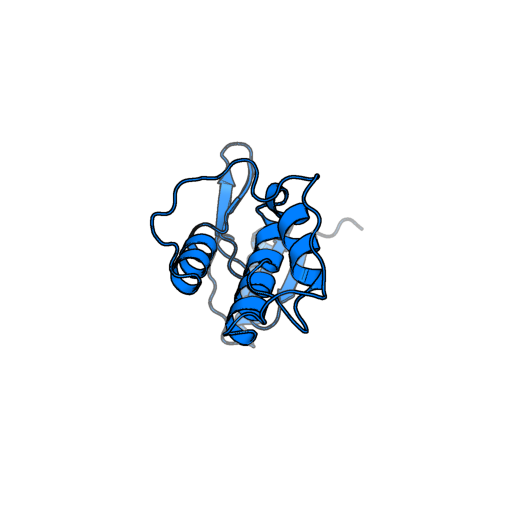HHHHHHHTT-TTPPP-S-SS-TT----SSSSPBPS-HHHHHHHHHHHHHHTTT-GGGHHHHHHHHTTTTS-BTT-

Sequence (142 aa):
MNGVKTFVLVYVDDIIITGEAETQIKEVIERLNAKFALEDMGNLHYFLGIQVAKTSDGGLLLSQQKYINEVLKKANMEGCSSCHTPLPSTIKLSALGGSNFGDSQLYRSIIGSLQYLTVTRPEISYSVHKMSQFVQAPLDSH

Organism: Arachis duranensis (NCBI:txid130453)

Foldseek 3Di:
DDDWDKDWDDDPLDIDIDTDDPVVSVVVVVVCVVPDVHDCPDDQQDDPQWGWDQDPVRDIDTDNPVLVQVLCVLVVNPPPDDDQQPDDPPDDDDLDDAAWDPDLPSLLVSLVSVVVVCVNVVSCVVVSVVSVVNSVTHGPVD

pLDDT: mean 91.02, std 6.07, range [43.41, 96.69]

InterPro domains:
  IPR013103 Reverse transcriptase, RNA-dependent DNA polymerase [PF07727] (6-87)
  IPR043502 DNA/RNA polymerase superfamily [SSF56672] (6-129)